Protein AF-A0A4U8UAM8-F1 (afdb_monomer)

pLDDT: mean 78.11, std 18.79, range [34.0, 96.88]

InterPro domains:
  IPR030396 Peptidase family S6 domain [PF02395] (33-100)
  IPR030396 Peptidase family S6 domain [PS51691] (26-171)

Solvent-accessible surface area (backbone atoms only — not comparable to full-atom values): 10316 Å² total; per-residue (Å²): 125,70,68,70,56,54,57,53,55,54,53,53,52,56,58,62,63,71,69,68,71,81,71,76,81,83,83,87,46,87,51,38,56,70,62,58,58,50,25,56,67,67,39,31,84,83,32,33,59,64,37,62,80,40,65,51,68,25,90,70,32,82,93,43,70,48,75,41,93,52,56,33,68,71,55,54,22,34,28,75,76,64,71,35,36,45,71,47,51,33,34,30,40,35,47,53,84,61,80,72,59,46,37,92,86,54,90,78,74,66,35,31,40,35,40,92,91,49,79,41,61,57,51,51,78,48,72,47,95,92,50,72,37,23,39,34,39,42,96,55,64,57,84,60,50,70,59,79,86,81,82,79,56,76,74,68,45,56,56,55,57,48,52,64,61,56,63,68,75,72,121

Structure (mmCIF, N/CA/C/O backbone):
data_AF-A0A4U8UAM8-F1
#
_entry.id   AF-A0A4U8UAM8-F1
#
loop_
_atom_site.group_PDB
_atom_site.id
_atom_site.type_symbol
_atom_site.label_atom_id
_atom_site.label_alt_id
_atom_site.label_comp_id
_atom_site.label_asym_id
_atom_site.label_entity_id
_atom_site.label_seq_id
_atom_site.pdbx_PDB_ins_code
_atom_site.Cartn_x
_atom_site.Cartn_y
_atom_site.Cartn_z
_atom_site.occupancy
_atom_site.B_iso_or_equiv
_atom_site.auth_seq_id
_atom_site.auth_comp_id
_atom_site.auth_asym_id
_atom_site.auth_atom_id
_atom_site.pdbx_PDB_model_num
ATOM 1 N N . MET A 1 1 ? 15.077 56.870 12.910 1.00 48.94 1 MET A N 1
ATOM 2 C CA . MET A 1 1 ? 13.908 55.979 13.150 1.00 48.94 1 MET A CA 1
ATOM 3 C C . MET A 1 1 ? 13.690 54.887 12.088 1.00 48.94 1 MET A C 1
ATOM 5 O O . MET A 1 1 ? 12.910 53.979 12.345 1.00 48.94 1 MET A O 1
ATOM 9 N N . LEU A 1 2 ? 14.374 54.907 10.932 1.00 49.59 2 LEU A N 1
ATOM 10 C CA . LEU A 1 2 ? 14.105 53.973 9.823 1.00 49.59 2 LEU A CA 1
ATOM 11 C C . LEU A 1 2 ? 14.751 52.577 9.978 1.00 49.59 2 LEU A C 1
ATOM 13 O O . LEU A 1 2 ? 14.177 51.586 9.543 1.00 49.59 2 LEU A O 1
ATOM 17 N N . GLN A 1 3 ? 15.913 52.474 10.636 1.00 50.31 3 GLN A N 1
ATOM 18 C CA . GLN A 1 3 ? 16.602 51.188 10.831 1.00 50.31 3 GLN A CA 1
ATOM 19 C C . GLN A 1 3 ? 15.892 50.271 11.840 1.00 50.31 3 GLN A C 1
ATOM 21 O O . GLN A 1 3 ? 15.751 49.084 11.573 1.00 50.31 3 GLN A O 1
ATOM 26 N N . LYS A 1 4 ? 15.358 50.807 12.948 1.00 44.59 4 LYS A N 1
ATOM 27 C CA . LYS A 1 4 ? 14.649 50.009 13.973 1.00 44.59 4 LYS A CA 1
ATOM 28 C C . LYS A 1 4 ? 13.376 49.324 13.438 1.00 44.59 4 LYS A C 1
ATOM 30 O O . LYS A 1 4 ? 13.050 48.233 13.884 1.00 44.59 4 LYS A O 1
ATOM 35 N N . LYS A 1 5 ? 12.702 49.914 12.438 1.00 44.88 5 LYS A N 1
ATOM 36 C CA . LYS A 1 5 ? 11.522 49.317 11.778 1.00 44.88 5 LYS A CA 1
ATOM 37 C C . LYS A 1 5 ? 11.867 48.115 10.885 1.00 44.88 5 LYS A C 1
ATOM 39 O O . LYS A 1 5 ? 11.056 47.203 10.773 1.00 44.88 5 LYS A O 1
ATOM 44 N N . LYS A 1 6 ? 13.069 48.081 10.292 1.00 46.41 6 LYS A N 1
ATOM 45 C CA . LYS A 1 6 ? 13.518 46.974 9.425 1.00 46.41 6 LYS A CA 1
ATOM 46 C C . LYS A 1 6 ? 13.797 45.692 10.217 1.00 46.41 6 LYS A C 1
ATOM 48 O O . LYS A 1 6 ? 13.450 44.614 9.757 1.00 46.41 6 LYS A O 1
ATOM 53 N N . TRP A 1 7 ? 14.337 45.812 11.431 1.00 52.59 7 TRP A N 1
ATOM 54 C CA . TRP A 1 7 ? 14.619 44.661 12.300 1.00 52.59 7 TRP A CA 1
ATOM 55 C C . TRP A 1 7 ? 13.353 43.984 12.841 1.00 52.59 7 TRP A C 1
ATOM 57 O O . TRP A 1 7 ? 13.303 42.761 12.930 1.00 52.59 7 TRP A O 1
ATOM 67 N N . ILE A 1 8 ? 12.300 44.759 13.120 1.00 58.12 8 ILE A N 1
ATOM 68 C CA . ILE A 1 8 ? 11.006 44.223 13.574 1.00 58.12 8 ILE A CA 1
ATOM 69 C C . ILE A 1 8 ? 10.313 43.439 12.447 1.00 58.12 8 ILE A C 1
ATOM 71 O O . ILE A 1 8 ? 9.773 42.364 12.692 1.00 58.12 8 ILE A O 1
ATOM 75 N N . ALA A 1 9 ? 10.379 43.927 11.203 1.00 55.84 9 ALA A N 1
ATOM 76 C CA . ALA A 1 9 ? 9.802 43.232 10.050 1.00 55.84 9 ALA A CA 1
ATOM 77 C C . ALA A 1 9 ? 10.503 41.891 9.749 1.00 55.84 9 ALA A C 1
ATOM 79 O O . ALA A 1 9 ? 9.836 40.913 9.418 1.00 55.84 9 ALA A O 1
ATOM 80 N N . VAL A 1 10 ? 11.830 41.821 9.918 1.00 58.44 10 VAL A N 1
ATOM 81 C CA . VAL A 1 10 ? 12.613 40.583 9.739 1.00 58.44 10 VAL A CA 1
ATOM 82 C C . VAL A 1 10 ? 12.305 39.558 10.837 1.00 58.44 10 VAL A C 1
ATOM 84 O O . VAL A 1 10 ? 12.157 38.375 10.542 1.00 58.44 10 VAL A O 1
ATOM 87 N N . ALA A 1 11 ? 12.133 39.998 12.087 1.00 56.84 11 ALA A N 1
ATOM 88 C CA . ALA A 1 11 ? 11.766 39.112 13.193 1.00 56.84 11 ALA A CA 1
ATOM 89 C C . ALA A 1 11 ? 10.340 38.540 13.049 1.00 56.84 11 ALA A C 1
ATOM 91 O O . ALA A 1 11 ? 10.115 37.363 13.326 1.00 56.84 11 ALA A O 1
ATOM 92 N N . LEU A 1 12 ? 9.387 39.342 12.555 1.00 49.78 12 LEU A N 1
ATOM 93 C CA . LEU A 1 12 ? 8.002 38.906 12.338 1.00 49.78 12 LEU A CA 1
ATOM 94 C C . LEU A 1 12 ? 7.878 37.924 11.156 1.00 49.78 12 LEU A C 1
ATOM 96 O O . LEU A 1 12 ? 7.137 36.946 11.243 1.00 49.78 12 LEU A O 1
ATOM 100 N N . ALA A 1 13 ? 8.645 38.138 10.080 1.00 54.19 13 ALA A N 1
ATOM 101 C CA . ALA A 1 13 ? 8.726 37.208 8.951 1.00 54.19 13 ALA A CA 1
ATOM 102 C C . ALA A 1 13 ? 9.412 35.881 9.334 1.00 54.19 13 ALA A C 1
ATOM 104 O O . ALA A 1 13 ? 8.982 34.818 8.889 1.00 54.19 13 ALA A O 1
ATOM 105 N N . GLY A 1 14 ? 10.425 35.930 10.208 1.00 53.97 14 GLY A N 1
ATOM 106 C CA . GLY A 1 14 ? 11.061 34.738 10.774 1.00 53.97 14 GLY A CA 1
ATOM 107 C C . GLY A 1 14 ? 10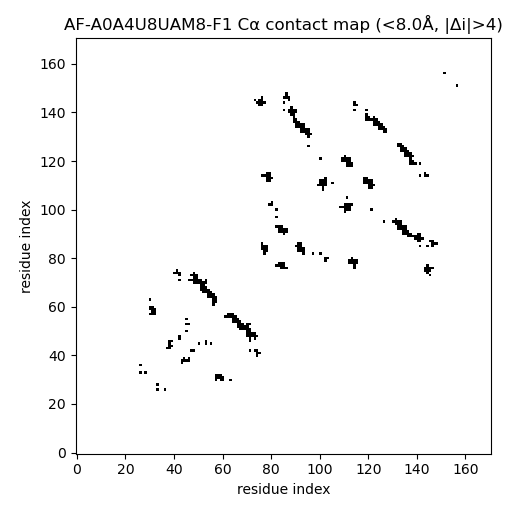.110 33.905 11.638 1.00 53.97 14 GLY A C 1
ATOM 108 O O . GLY A 1 14 ? 10.129 32.683 11.553 1.00 53.97 14 GLY A O 1
ATOM 109 N N . TYR A 1 15 ? 9.225 34.548 12.407 1.00 52.84 15 TYR A N 1
ATOM 110 C CA . TYR A 1 15 ? 8.227 33.850 13.225 1.00 52.84 15 TYR A CA 1
ATOM 111 C C . TYR A 1 15 ? 7.093 33.228 12.388 1.00 52.84 15 TYR A C 1
ATOM 113 O O . TYR A 1 15 ? 6.684 32.100 12.658 1.00 52.84 15 TYR A O 1
ATOM 121 N N . LEU A 1 16 ? 6.629 33.901 11.322 1.00 48.00 16 LEU A N 1
ATOM 122 C CA . LEU A 1 16 ? 5.634 33.326 10.401 1.00 48.00 16 LEU A CA 1
ATOM 123 C C . LEU A 1 16 ? 6.191 32.171 9.548 1.00 48.00 16 LEU A C 1
ATOM 125 O O . LEU A 1 16 ? 5.439 31.263 9.197 1.00 48.00 16 LEU A O 1
ATOM 129 N N . GLY A 1 17 ? 7.492 32.172 9.232 1.00 48.41 17 GLY A N 1
ATOM 130 C CA . GLY A 1 17 ? 8.131 31.114 8.439 1.00 48.41 17 GLY A CA 1
ATOM 131 C C . GLY A 1 17 ? 8.224 29.757 9.149 1.00 48.41 17 GLY A C 1
ATOM 132 O O . GLY A 1 17 ? 8.224 28.720 8.490 1.00 48.41 17 GLY A O 1
ATOM 133 N N . VAL A 1 18 ? 8.240 29.743 10.487 1.00 49.34 18 VAL A N 1
ATOM 134 C CA . VAL A 1 18 ? 8.411 28.522 11.303 1.00 49.34 18 VAL A CA 1
ATOM 135 C C . VAL A 1 18 ? 7.103 27.729 11.472 1.00 49.34 18 VAL A C 1
ATOM 137 O O . VAL A 1 18 ? 7.137 26.560 11.844 1.00 49.34 18 VAL A O 1
ATOM 140 N N . MET A 1 19 ? 5.943 28.308 11.138 1.00 46.28 19 MET A N 1
ATOM 141 C CA . MET A 1 19 ? 4.635 27.660 11.337 1.00 46.28 19 MET A CA 1
ATOM 142 C C . MET A 1 19 ? 4.102 26.894 10.120 1.00 46.28 19 MET A C 1
ATOM 144 O O . MET A 1 19 ? 3.039 26.275 10.203 1.00 46.28 19 MET A O 1
ATOM 148 N N . THR A 1 20 ? 4.833 26.859 9.002 1.00 44.81 20 THR A N 1
ATOM 149 C CA . THR A 1 20 ? 4.508 25.924 7.914 1.00 44.81 20 THR A CA 1
ATOM 150 C C . THR A 1 20 ? 5.068 24.545 8.250 1.00 44.81 20 THR A C 1
ATOM 152 O O . THR A 1 20 ? 6.091 24.104 7.737 1.00 44.81 20 THR A O 1
ATOM 155 N N . SER A 1 21 ? 4.393 23.837 9.159 1.00 49.91 21 SER A N 1
ATOM 156 C CA . SER A 1 21 ? 4.576 22.392 9.259 1.00 49.91 21 SER A CA 1
ATOM 157 C C . SER A 1 21 ? 4.152 21.799 7.915 1.00 49.91 21 SER A C 1
ATOM 159 O O . SER A 1 21 ? 2.963 21.703 7.610 1.00 49.91 21 SER A O 1
ATOM 161 N N . LEU A 1 22 ? 5.132 21.447 7.081 1.00 49.09 22 LEU A N 1
ATOM 162 C C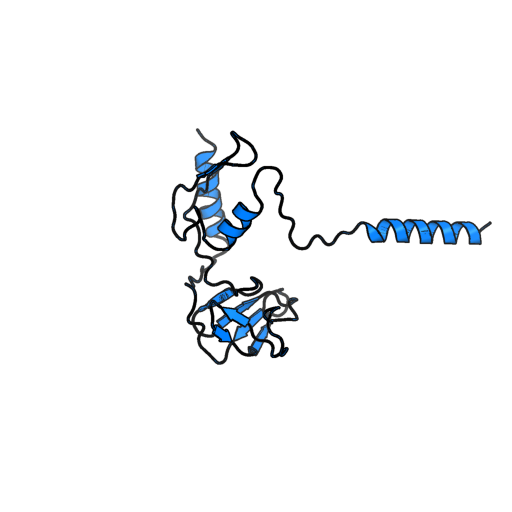A . LEU A 1 22 ? 4.951 20.513 5.977 1.00 49.09 22 LEU A CA 1
ATOM 163 C C . LEU A 1 22 ? 4.580 19.174 6.619 1.00 49.09 22 LEU A C 1
ATOM 165 O O . LEU A 1 22 ? 5.443 18.339 6.878 1.00 49.09 22 LEU A O 1
ATOM 169 N N . LYS A 1 23 ? 3.304 19.004 6.976 1.00 44.56 23 LYS A N 1
ATOM 170 C CA . LYS A 1 23 ? 2.793 17.751 7.523 1.00 44.56 23 LYS A CA 1
ATOM 171 C C . LYS A 1 23 ? 2.830 16.699 6.418 1.00 44.56 23 LYS A C 1
ATOM 173 O O . LYS A 1 23 ? 1.857 16.503 5.695 1.00 44.56 23 LYS A O 1
ATOM 178 N N . ALA A 1 24 ? 3.970 16.036 6.268 1.00 57.47 24 ALA A N 1
ATOM 179 C CA . ALA A 1 24 ? 4.030 14.763 5.579 1.00 57.47 24 ALA A CA 1
ATOM 180 C C . ALA A 1 24 ? 3.245 13.754 6.433 1.00 57.47 24 ALA A C 1
ATOM 182 O O . ALA A 1 24 ? 3.630 13.498 7.567 1.00 57.47 24 ALA A O 1
ATOM 183 N N . GLN A 1 25 ? 2.131 13.248 5.891 1.00 67.62 25 GLN A N 1
ATOM 184 C CA . GLN A 1 25 ? 1.266 12.211 6.473 1.00 67.62 25 GLN A CA 1
ATOM 185 C C . GLN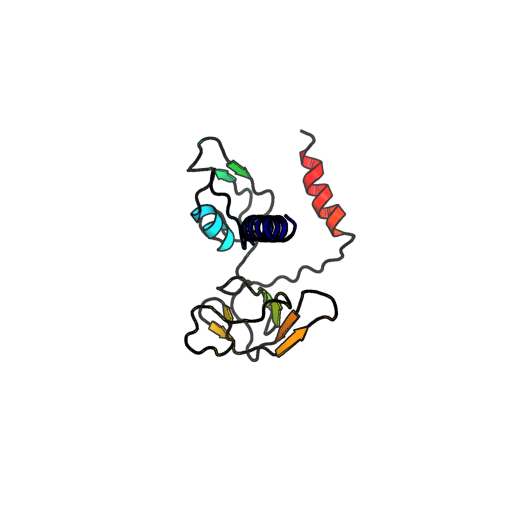 A 1 25 ? 0.741 12.511 7.898 1.00 67.62 25 GLN A C 1
ATOM 187 O O . GLN A 1 25 ? 1.393 12.238 8.900 1.00 67.62 25 GLN A O 1
ATOM 192 N N . ASP A 1 26 ? -0.494 13.017 7.993 1.00 82.50 26 ASP A N 1
ATOM 193 C CA . ASP A 1 26 ? -1.182 13.263 9.272 1.00 82.50 26 ASP A CA 1
ATOM 194 C C . ASP A 1 26 ? -2.158 12.114 9.587 1.00 82.50 26 ASP A C 1
ATOM 196 O O . ASP A 1 26 ? -3.127 11.904 8.852 1.00 82.50 26 ASP A O 1
ATOM 200 N N . ILE A 1 27 ? -1.902 11.357 10.660 1.00 88.38 27 ILE A N 1
ATOM 201 C CA . ILE A 1 27 ? -2.809 10.306 11.146 1.00 88.38 27 ILE A CA 1
ATOM 202 C C . ILE A 1 27 ? -3.568 10.839 12.359 1.00 88.38 27 ILE A C 1
ATOM 204 O O . ILE A 1 27 ? -3.028 10.956 13.459 1.00 88.38 27 ILE A O 1
ATOM 208 N N . ARG A 1 28 ? -4.854 11.109 12.138 1.00 88.88 28 ARG A N 1
ATOM 209 C CA . ARG A 1 28 ? -5.812 11.536 13.159 1.00 88.88 28 ARG A CA 1
ATOM 210 C C . ARG A 1 28 ? -6.300 10.340 13.962 1.00 88.88 28 ARG A C 1
ATOM 212 O O . ARG A 1 28 ? -7.097 9.539 13.482 1.00 88.88 28 ARG A O 1
ATOM 219 N N . ASN A 1 29 ? -5.760 10.185 15.165 1.00 91.62 29 ASN A N 1
ATOM 220 C CA . ASN A 1 29 ? -5.982 9.020 16.017 1.00 91.62 29 ASN A CA 1
ATOM 221 C C . ASN A 1 29 ? -6.846 9.341 17.246 1.00 91.62 29 ASN A C 1
ATOM 223 O O . ASN A 1 29 ? -6.759 8.648 18.258 1.00 91.62 29 ASN A O 1
ATOM 227 N N . GLU A 1 30 ? -7.661 10.395 17.213 1.00 93.06 30 GLU A N 1
ATOM 228 C CA . GLU A 1 30 ? -8.470 10.822 18.359 1.00 93.06 30 GLU A CA 1
ATOM 229 C C . GLU A 1 30 ? -9.479 9.733 18.736 1.00 93.06 30 GLU A C 1
ATOM 231 O O . GLU A 1 30 ? -9.615 9.391 19.910 1.00 93.06 30 GLU A O 1
ATOM 236 N N . HIS A 1 31 ? -10.105 9.128 17.722 1.00 93.75 31 HIS A N 1
ATOM 237 C CA . HIS A 1 31 ? -11.150 8.120 17.882 1.00 93.75 31 HIS A CA 1
ATOM 238 C C . HIS A 1 31 ? -10.721 6.700 17.536 1.00 93.75 31 HIS A C 1
ATOM 240 O O . HIS A 1 31 ? -11.444 5.785 17.883 1.00 93.75 31 HIS A O 1
ATOM 246 N N . PHE A 1 32 ? -9.584 6.476 16.886 1.00 95.31 32 PHE A N 1
ATOM 247 C CA . PHE A 1 32 ? -9.112 5.131 16.535 1.00 95.31 32 PHE A CA 1
ATOM 248 C C . PHE A 1 32 ? -7.681 4.947 17.012 1.00 95.31 32 PHE A C 1
ATOM 250 O O . PHE A 1 32 ? -6.926 5.917 17.132 1.00 95.31 32 PHE A O 1
ATOM 257 N N . PHE A 1 33 ? -7.293 3.714 17.324 1.00 95.06 33 PHE A N 1
ATOM 258 C CA . PHE A 1 33 ? -5.911 3.451 17.680 1.00 95.06 33 PHE A CA 1
ATOM 259 C C . PHE A 1 33 ? -5.033 3.581 16.442 1.00 95.06 33 PHE A C 1
ATOM 261 O O . PHE A 1 33 ? -5.420 3.221 15.337 1.00 95.06 33 PHE A O 1
ATOM 268 N N . TYR A 1 34 ? -3.801 4.055 16.633 1.00 94.44 34 TYR A N 1
ATOM 269 C CA . TYR A 1 34 ? -2.834 4.166 15.538 1.00 94.44 34 TYR A CA 1
ATOM 270 C C . TYR A 1 34 ? -2.634 2.829 14.800 1.00 94.44 34 TYR A C 1
ATOM 272 O O . TYR A 1 34 ? -2.481 2.798 13.581 1.00 94.44 34 TYR A O 1
ATOM 280 N N . ARG A 1 35 ? -2.708 1.715 15.541 1.00 95.00 35 ARG A N 1
ATOM 281 C CA . ARG A 1 35 ? -2.638 0.361 14.991 1.00 95.00 35 ARG A CA 1
ATOM 282 C C . ARG A 1 35 ? -3.748 0.059 13.986 1.00 95.00 35 ARG A C 1
ATOM 284 O O . ARG A 1 35 ? -3.457 -0.625 13.019 1.00 95.00 35 ARG A O 1
ATOM 291 N N . ASP A 1 36 ? -4.951 0.606 14.150 1.00 95.56 36 ASP A N 1
ATOM 292 C CA . ASP A 1 36 ? -6.052 0.377 13.206 1.00 95.56 36 ASP A CA 1
ATOM 293 C C . ASP A 1 36 ? -5.678 0.880 11.799 1.00 95.56 36 ASP A C 1
ATOM 295 O O . ASP A 1 36 ? -5.965 0.230 10.795 1.00 95.56 36 ASP A O 1
ATOM 299 N N . PHE A 1 37 ? -4.948 1.998 11.719 1.00 94.50 37 PHE A N 1
ATOM 300 C CA . PHE A 1 37 ? -4.438 2.548 10.458 1.00 94.50 37 PHE A CA 1
ATOM 301 C C . PHE A 1 37 ? -3.299 1.710 9.867 1.00 94.50 37 PHE A C 1
ATOM 303 O O . PHE A 1 37 ? -3.209 1.572 8.645 1.00 94.50 37 PHE A O 1
ATOM 310 N N . LEU A 1 38 ? -2.433 1.144 10.715 1.00 94.56 38 LEU A N 1
ATOM 311 C CA . LEU A 1 38 ? -1.383 0.221 10.274 1.00 94.56 38 LEU A CA 1
ATOM 312 C C . LEU A 1 38 ? -1.987 -1.079 9.741 1.00 94.56 38 LEU A C 1
ATOM 314 O O . LEU A 1 38 ? -1.629 -1.511 8.648 1.00 94.56 38 LEU A O 1
ATOM 318 N N . ASP A 1 39 ? -2.937 -1.658 10.476 1.00 96.00 39 ASP A N 1
ATOM 319 C CA . ASP A 1 39 ? -3.628 -2.885 10.096 1.00 96.00 39 ASP A CA 1
ATOM 320 C C . ASP A 1 39 ? -4.386 -2.679 8.776 1.00 96.00 39 ASP A C 1
ATOM 322 O O . ASP A 1 39 ? -4.297 -3.519 7.879 1.00 96.00 39 ASP A O 1
ATOM 326 N N . PHE A 1 40 ? -5.029 -1.522 8.589 1.00 94.75 40 PHE A N 1
ATOM 327 C CA . PHE A 1 40 ? -5.645 -1.147 7.316 1.00 94.75 40 PHE A CA 1
ATOM 328 C C . PHE A 1 40 ? -4.624 -1.051 6.171 1.00 94.75 40 PHE A C 1
ATOM 330 O O . PHE A 1 40 ? -4.837 -1.595 5.088 1.00 94.75 40 PHE A O 1
ATOM 337 N N . GLY A 1 41 ? -3.485 -0.391 6.401 1.00 93.00 41 GLY A N 1
ATOM 338 C CA . GLY A 1 41 ? -2.430 -0.236 5.397 1.00 93.00 41 GLY A CA 1
ATOM 339 C C . GLY A 1 41 ? -1.695 -1.533 5.032 1.00 93.00 41 GLY A C 1
ATOM 340 O O . GLY A 1 41 ? -1.094 -1.602 3.960 1.00 93.00 41 GLY A O 1
ATOM 341 N N . GLN A 1 42 ? -1.741 -2.548 5.896 1.00 94.75 42 GLN A N 1
ATOM 342 C CA . GLN A 1 42 ? -0.998 -3.809 5.764 1.00 94.75 42 GLN A CA 1
ATOM 343 C C . GLN A 1 42 ? -1.898 -5.033 5.522 1.00 94.75 42 GLN A C 1
ATOM 345 O O . GLN A 1 42 ? -1.412 -6.165 5.576 1.00 94.75 42 GLN A O 1
ATOM 350 N N . ASN A 1 43 ? -3.198 -4.816 5.298 1.00 95.88 43 ASN A N 1
ATOM 351 C CA . ASN A 1 43 ? -4.221 -5.860 5.220 1.00 95.88 43 ASN A CA 1
ATOM 352 C C . ASN A 1 43 ? -4.185 -6.854 6.396 1.00 95.88 43 ASN A C 1
ATOM 354 O O . ASN A 1 43 ? -4.176 -8.074 6.211 1.00 95.88 43 ASN A O 1
ATOM 358 N N . LYS A 1 44 ? -4.118 -6.340 7.627 1.00 96.12 44 LYS A N 1
ATOM 359 C CA . LYS A 1 44 ? -4.119 -7.128 8.868 1.00 96.12 44 LYS A CA 1
ATOM 360 C C . LYS A 1 44 ? -5.407 -6.924 9.660 1.00 96.12 44 LYS A C 1
ATOM 362 O O . LYS A 1 44 ? -6.223 -6.053 9.364 1.00 96.12 44 LYS A O 1
ATOM 367 N N . GLY A 1 45 ? -5.594 -7.766 10.675 1.00 94.75 45 GLY A N 1
ATOM 368 C CA . GLY A 1 45 ? -6.786 -7.741 11.517 1.00 94.75 45 GLY A CA 1
ATOM 369 C C . GLY A 1 45 ? -8.055 -7.943 10.690 1.00 94.75 45 GLY A C 1
ATOM 370 O O . GLY A 1 45 ? -8.130 -8.847 9.856 1.00 94.75 45 GLY A O 1
ATOM 371 N N . VAL A 1 46 ? -9.038 -7.068 10.896 1.00 94.12 46 VAL A N 1
ATOM 372 C CA . VAL A 1 46 ? -10.317 -7.092 10.167 1.00 94.12 46 VAL A CA 1
ATOM 373 C C . VAL A 1 46 ? -10.189 -6.681 8.691 1.00 94.12 46 VAL A C 1
ATOM 375 O O . VAL A 1 46 ? -11.129 -6.868 7.925 1.00 94.12 46 VAL A O 1
ATOM 378 N N . PHE A 1 47 ? -9.030 -6.164 8.266 1.00 96.88 47 PHE A N 1
ATOM 379 C CA . PHE A 1 47 ? -8.788 -5.618 6.924 1.00 96.88 47 PHE A CA 1
ATOM 380 C C . PHE A 1 47 ? -8.117 -6.604 5.963 1.00 96.88 47 PHE A C 1
ATOM 382 O O . PHE A 1 47 ? -7.323 -6.207 5.108 1.00 96.88 47 PHE A O 1
ATOM 389 N N . SER A 1 48 ? -8.413 -7.896 6.090 1.00 96.25 48 SER A N 1
ATOM 390 C CA . SER A 1 48 ? -7.917 -8.890 5.130 1.00 96.25 48 SER A CA 1
ATOM 391 C C . SER A 1 48 ? -8.376 -8.537 3.707 1.00 96.25 48 SER A C 1
ATOM 393 O O . SER A 1 48 ? -9.502 -8.076 3.516 1.00 96.25 48 SER A O 1
ATOM 395 N N . ALA A 1 49 ? -7.511 -8.730 2.708 1.00 94.44 49 ALA A N 1
ATOM 396 C CA . ALA A 1 49 ? -7.843 -8.428 1.316 1.00 94.44 49 ALA A CA 1
ATOM 397 C C . ALA A 1 49 ? -9.105 -9.191 0.871 1.00 94.44 49 ALA A C 1
ATOM 399 O O . ALA A 1 49 ? -9.280 -10.368 1.186 1.00 94.44 49 ALA A O 1
ATOM 400 N N . GLY A 1 50 ? -10.012 -8.504 0.178 1.00 93.69 50 GLY A N 1
ATOM 401 C CA . GLY A 1 50 ? -11.301 -9.043 -0.258 1.00 93.69 50 GLY A CA 1
ATOM 402 C C . GLY A 1 50 ? -12.380 -9.123 0.828 1.00 93.69 50 GLY A C 1
ATOM 403 O O . GLY A 1 50 ? -13.519 -9.461 0.502 1.00 93.69 50 GLY A O 1
ATOM 404 N N . ALA A 1 51 ? -12.082 -8.791 2.092 1.00 95.44 51 ALA A N 1
ATOM 405 C CA . ALA A 1 51 ? -13.083 -8.784 3.158 1.00 95.44 51 ALA A CA 1
ATOM 406 C C . ALA A 1 51 ? -14.222 -7.802 2.840 1.00 95.44 51 ALA A C 1
ATOM 408 O O . ALA A 1 51 ? -13.977 -6.656 2.461 1.00 95.44 51 ALA A O 1
ATOM 409 N N . GLN A 1 52 ? -15.466 -8.255 2.999 1.00 95.00 52 GLN A N 1
ATOM 410 C CA . GLN A 1 52 ? -16.684 -7.485 2.729 1.00 95.00 52 GLN A CA 1
ATOM 411 C C . GLN A 1 52 ? -17.394 -7.123 4.032 1.00 95.00 52 GLN A C 1
ATOM 413 O O . GLN A 1 52 ? -17.237 -7.824 5.030 1.00 95.00 52 GLN A O 1
ATOM 418 N N . ASN A 1 53 ? -18.220 -6.072 3.998 1.00 93.50 53 ASN A N 1
ATOM 419 C CA . ASN A 1 53 ? -19.032 -5.629 5.140 1.00 93.50 53 ASN A CA 1
ATOM 420 C C . ASN A 1 53 ? -18.190 -5.412 6.411 1.00 93.50 53 ASN A C 1
ATOM 422 O O . ASN A 1 53 ? -18.595 -5.776 7.515 1.00 93.50 53 ASN A O 1
ATOM 426 N N . VAL A 1 54 ? -16.977 -4.877 6.242 1.00 94.75 54 VAL A N 1
ATOM 427 C CA . VAL A 1 54 ? -16.062 -4.635 7.357 1.00 94.75 54 VAL A CA 1
ATOM 428 C C . VAL A 1 54 ? -16.547 -3.411 8.119 1.00 94.75 54 VAL A C 1
ATOM 430 O O . VAL A 1 54 ? -16.603 -2.315 7.569 1.00 94.75 54 VAL A O 1
ATOM 433 N N . ILE A 1 55 ? -16.849 -3.593 9.402 1.00 94.88 55 ILE A N 1
ATOM 434 C CA . ILE A 1 55 ? -17.160 -2.502 10.324 1.00 94.88 55 ILE A CA 1
ATOM 435 C C . ILE A 1 55 ? -16.048 -2.448 11.369 1.00 94.88 55 ILE A C 1
ATOM 437 O O . ILE A 1 55 ? -15.871 -3.375 12.160 1.00 94.88 55 ILE A O 1
ATOM 441 N N . LEU A 1 56 ? -15.285 -1.354 11.373 1.00 94.88 56 LEU A N 1
ATOM 442 C CA . LEU A 1 56 ? -14.312 -1.074 12.421 1.00 94.88 56 LEU A CA 1
ATOM 443 C C . LEU A 1 56 ? -15.026 -0.356 13.563 1.00 94.88 56 LEU A C 1
ATOM 445 O O . LEU A 1 56 ? -15.345 0.830 13.461 1.00 94.88 56 LEU A O 1
ATOM 449 N N . HIS A 1 57 ? -15.243 -1.060 14.666 1.00 94.62 57 HIS A N 1
ATOM 450 C CA . HIS A 1 57 ? -15.669 -0.437 15.912 1.00 94.62 57 HIS A CA 1
ATOM 451 C C . HIS A 1 57 ? -14.466 0.166 16.626 1.00 94.62 57 HIS A C 1
ATOM 453 O O . HIS A 1 57 ? -13.424 -0.473 16.765 1.00 94.62 57 HIS A O 1
ATOM 459 N N . SER A 1 58 ? -14.612 1.399 17.094 1.00 94.94 58 SER A N 1
ATOM 460 C CA . SER A 1 58 ?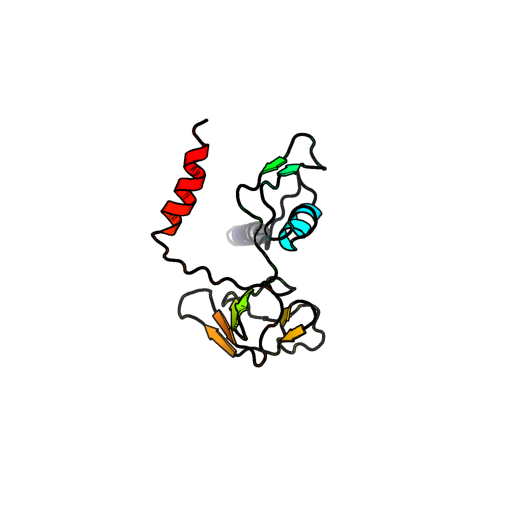 -13.566 2.035 17.868 1.00 94.94 58 SER A CA 1
ATOM 461 C C . SER A 1 58 ? -13.444 1.388 19.245 1.00 94.94 58 SER A C 1
ATOM 463 O O . SER A 1 58 ? -14.339 1.482 20.086 1.00 94.94 58 SER A O 1
ATOM 465 N N . SER A 1 59 ? -12.271 0.820 19.504 1.00 89.06 59 SER A N 1
ATOM 466 C CA . SER A 1 59 ? -11.867 0.385 20.844 1.00 89.06 59 SER A CA 1
ATOM 467 C C . SER A 1 59 ? -11.390 1.549 21.727 1.00 89.06 59 SER A C 1
ATOM 469 O O . SER A 1 59 ? -11.140 1.354 22.914 1.00 89.06 59 SER A O 1
ATOM 471 N N . LYS A 1 60 ? -11.224 2.755 21.161 1.00 94.00 60 LYS A N 1
ATOM 472 C CA . LYS A 1 60 ? -10.730 3.955 21.860 1.00 94.00 60 LYS A CA 1
ATOM 473 C C . LYS A 1 60 ? -11.862 4.893 22.297 1.00 94.00 60 LYS A C 1
ATOM 475 O O . LYS A 1 60 ? -11.752 5.552 23.325 1.00 94.00 60 LYS A O 1
ATOM 480 N N . ALA A 1 61 ? -12.938 4.954 21.521 1.00 94.56 61 ALA A N 1
ATOM 481 C CA . ALA A 1 61 ? -14.098 5.812 21.712 1.00 94.56 61 ALA A CA 1
ATOM 482 C C . ALA A 1 61 ? -15.378 4.973 21.519 1.00 94.56 61 ALA A C 1
ATOM 484 O O . ALA A 1 61 ? -15.834 4.805 20.385 1.00 94.56 61 ALA A O 1
ATOM 485 N N . PRO A 1 62 ? -15.958 4.429 22.606 1.00 91.75 62 PRO A N 1
ATOM 486 C CA . PRO A 1 62 ? -17.139 3.572 22.531 1.00 91.75 62 PRO A CA 1
ATOM 487 C C . PRO A 1 62 ? -18.291 4.218 21.752 1.00 91.75 62 PRO A C 1
ATOM 489 O O . PRO A 1 62 ? -18.570 5.405 21.905 1.00 91.75 62 PRO A O 1
ATOM 492 N N . GLY A 1 63 ? -18.964 3.430 20.913 1.00 92.69 63 GLY A N 1
ATOM 493 C CA . GLY A 1 63 ? -20.065 3.896 20.062 1.00 92.69 63 GLY A CA 1
ATOM 494 C C . GLY A 1 63 ? -19.633 4.536 18.736 1.00 92.69 63 GLY A C 1
ATOM 495 O O . GLY A 1 63 ? -20.471 4.713 17.856 1.00 92.69 63 GLY A O 1
ATOM 496 N N . VAL A 1 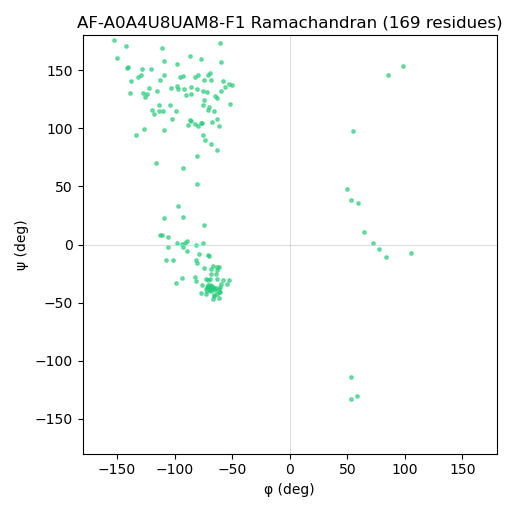64 ? -18.342 4.824 18.538 1.00 96.00 64 VAL A N 1
ATOM 497 C CA . VAL A 1 64 ? -17.811 5.279 17.244 1.00 96.00 64 VAL A CA 1
ATOM 498 C C . VAL A 1 64 ? -17.468 4.072 16.371 1.00 96.00 64 VAL A C 1
ATOM 500 O O . VAL A 1 64 ? -16.860 3.109 16.836 1.00 96.00 64 VAL A O 1
ATOM 503 N N . SER A 1 65 ? -17.841 4.112 15.091 1.00 94.75 65 SER A N 1
ATOM 504 C CA . SER A 1 65 ? -17.480 3.072 14.122 1.00 94.75 65 SER A CA 1
ATOM 505 C C . SER A 1 65 ? -17.343 3.620 12.702 1.00 94.75 65 SER A C 1
ATOM 507 O O . SER A 1 65 ? -17.842 4.704 12.397 1.00 94.75 65 SER A O 1
ATOM 509 N N . VAL A 1 66 ? -16.643 2.872 11.849 1.00 93.06 66 VAL A N 1
ATOM 510 C CA . VAL A 1 66 ? -16.511 3.133 10.410 1.00 93.06 66 VAL A CA 1
ATOM 511 C C . VAL A 1 66 ? -16.921 1.884 9.641 1.00 93.06 66 VAL A C 1
ATOM 513 O O . VAL A 1 66 ? -16.391 0.804 9.890 1.00 93.06 66 VAL A O 1
ATOM 516 N N . ASP A 1 67 ? -17.842 2.052 8.694 1.00 93.44 67 ASP A N 1
ATOM 517 C CA . ASP A 1 67 ? -18.343 0.988 7.822 1.00 93.44 67 ASP A CA 1
ATOM 518 C C . ASP A 1 67 ? -17.733 1.100 6.413 1.00 93.44 67 ASP A C 1
ATOM 520 O O . ASP A 1 67 ? -17.910 2.105 5.710 1.00 93.44 67 ASP A O 1
ATOM 524 N N . PHE A 1 68 ? -17.018 0.056 5.995 1.00 91.00 68 PHE A N 1
ATOM 525 C CA . PHE A 1 68 ? -16.377 -0.048 4.692 1.00 91.00 68 PHE A CA 1
ATOM 526 C C . PHE A 1 68 ? -17.362 -0.590 3.650 1.00 91.00 68 PHE A C 1
ATOM 528 O O . PHE A 1 68 ? -17.652 -1.781 3.572 1.00 91.00 68 PHE A O 1
ATOM 535 N N . GLN A 1 69 ? -17.818 0.311 2.777 1.00 86.81 69 GLN A N 1
ATOM 536 C CA . GLN A 1 69 ? -18.854 0.049 1.765 1.00 86.81 69 GLN A CA 1
ATOM 537 C C . GLN A 1 69 ? -18.392 -0.777 0.550 1.00 86.81 69 GLN A C 1
ATOM 539 O O . GLN A 1 69 ? -19.161 -0.974 -0.389 1.00 86.81 69 GLN A O 1
ATOM 544 N N . SER A 1 70 ? -17.134 -1.206 0.521 1.00 87.44 70 SER A N 1
ATOM 545 C CA . SER A 1 70 ? -16.505 -1.921 -0.589 1.00 87.44 70 SER A CA 1
ATOM 546 C C . SER A 1 70 ? -15.597 -3.007 -0.022 1.00 87.44 70 SER A C 1
ATOM 548 O O . SER A 1 70 ? -15.081 -2.816 1.084 1.00 87.44 70 SER A O 1
ATOM 550 N N . PRO A 1 71 ? -15.351 -4.108 -0.762 1.00 91.12 71 PRO A N 1
ATOM 551 C CA . PRO A 1 71 ? -14.321 -5.059 -0.383 1.00 91.12 71 PRO A CA 1
ATOM 552 C C . PRO A 1 71 ? -12.998 -4.345 -0.096 1.00 91.12 71 PRO A C 1
ATOM 554 O O . PRO A 1 71 ? -12.612 -3.424 -0.826 1.00 91.12 71 PRO A O 1
ATOM 557 N N . ILE A 1 72 ? -12.314 -4.759 0.967 1.00 94.00 72 ILE A N 1
ATOM 558 C CA . ILE A 1 72 ? -10.997 -4.225 1.304 1.00 94.00 72 ILE A CA 1
ATOM 559 C C . ILE A 1 72 ? -10.022 -4.566 0.174 1.00 94.00 72 ILE A C 1
ATOM 561 O O . ILE A 1 72 ? -9.880 -5.728 -0.202 1.00 94.00 72 ILE A O 1
ATOM 565 N N . ILE A 1 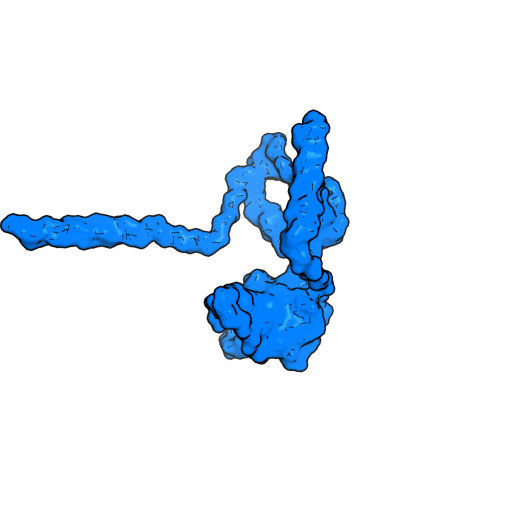73 ? -9.351 -3.549 -0.368 1.00 91.44 73 ILE A N 1
ATOM 566 C CA . ILE A 1 73 ? -8.394 -3.726 -1.465 1.00 91.44 73 ILE A CA 1
ATOM 567 C C . ILE A 1 73 ? -7.142 -4.468 -0.994 1.00 91.44 73 ILE A C 1
ATOM 569 O O . ILE A 1 73 ? -6.709 -4.294 0.149 1.00 91.44 73 ILE A O 1
ATOM 573 N N . ASP A 1 74 ? -6.543 -5.254 -1.886 1.00 92.56 74 ASP A N 1
ATOM 574 C CA . ASP A 1 74 ? -5.216 -5.813 -1.652 1.00 92.56 74 ASP A CA 1
ATOM 575 C C . ASP A 1 74 ? -4.145 -4.721 -1.818 1.00 92.56 74 ASP A C 1
ATOM 577 O O . ASP A 1 74 ? -4.070 -4.038 -2.839 1.00 92.56 74 ASP A O 1
ATOM 581 N N . GLN A 1 75 ? -3.330 -4.531 -0.786 1.00 93.75 75 GLN A N 1
ATOM 582 C CA . GLN A 1 75 ? -2.241 -3.559 -0.725 1.00 93.75 75 GLN A CA 1
ATOM 583 C C . GLN A 1 75 ? -0.875 -4.185 -1.041 1.00 93.75 75 GLN A C 1
ATOM 585 O O . GLN A 1 75 ? 0.140 -3.485 -0.984 1.00 93.75 75 GLN A O 1
ATOM 590 N N . SER A 1 76 ? -0.825 -5.481 -1.356 1.00 93.62 76 SER A N 1
ATOM 591 C CA . SER A 1 76 ? 0.403 -6.260 -1.540 1.00 93.62 76 SER A CA 1
ATOM 592 C C . SER A 1 76 ? 1.279 -5.794 -2.710 1.00 93.62 76 SER A C 1
ATOM 594 O O . SER A 1 76 ? 2.492 -5.997 -2.682 1.00 93.62 76 SER A O 1
ATOM 596 N N . ALA A 1 77 ? 0.710 -5.089 -3.694 1.00 94.12 77 ALA A N 1
ATOM 597 C CA . ALA A 1 77 ? 1.461 -4.456 -4.780 1.00 94.12 77 ALA A CA 1
ATOM 598 C C . ALA A 1 77 ? 2.370 -3.304 -4.318 1.00 94.12 77 ALA A C 1
ATOM 600 O O . ALA A 1 77 ? 3.263 -2.888 -5.063 1.00 94.12 77 ALA A O 1
ATOM 601 N N . ARG A 1 78 ? 2.162 -2.728 -3.128 1.00 92.88 78 ARG A N 1
ATOM 602 C CA . ARG A 1 78 ? 3.009 -1.635 -2.629 1.00 92.88 78 ARG A CA 1
ATOM 603 C C . ARG A 1 78 ? 4.361 -2.158 -2.165 1.00 92.88 78 ARG A C 1
ATOM 605 O O . ARG A 1 78 ? 4.450 -3.205 -1.532 1.00 92.88 78 ARG A O 1
ATOM 612 N N . SER A 1 79 ? 5.413 -1.392 -2.441 1.00 92.25 79 SER A N 1
ATOM 613 C CA . SER A 1 79 ? 6.731 -1.658 -1.870 1.00 92.25 79 SER A CA 1
ATOM 614 C C . SER A 1 79 ? 6.669 -1.593 -0.343 1.00 92.25 79 SER A C 1
ATOM 616 O O . SER A 1 79 ? 5.815 -0.914 0.229 1.00 92.25 79 SER A O 1
ATOM 618 N N . ASN A 1 80 ? 7.605 -2.247 0.343 1.00 90.94 80 ASN A N 1
ATOM 619 C CA . ASN A 1 80 ? 7.610 -2.324 1.809 1.00 90.94 80 ASN A CA 1
ATOM 620 C C . ASN A 1 80 ? 7.641 -0.944 2.494 1.00 90.94 80 ASN A C 1
ATOM 622 O O . ASN A 1 80 ? 7.110 -0.782 3.589 1.00 90.94 80 ASN A O 1
ATOM 626 N N . ASN A 1 81 ? 8.253 0.053 1.852 1.00 87.50 81 ASN A N 1
ATOM 627 C CA . ASN A 1 81 ? 8.309 1.443 2.314 1.00 87.50 81 ASN A CA 1
ATOM 628 C C . ASN A 1 81 ? 7.147 2.317 1.791 1.00 87.50 81 ASN A C 1
ATOM 630 O O . ASN A 1 81 ? 7.119 3.515 2.059 1.00 87.50 81 ASN A O 1
ATOM 634 N N . GLY A 1 82 ? 6.218 1.750 1.016 1.00 89.00 82 GLY A N 1
ATOM 635 C CA . GLY A 1 82 ? 4.987 2.387 0.546 1.00 89.00 82 GLY A CA 1
ATOM 636 C C . GLY A 1 82 ? 5.144 3.466 -0.531 1.00 89.00 82 GLY A C 1
ATOM 637 O O . GLY A 1 82 ? 4.142 4.046 -0.940 1.00 89.00 82 GL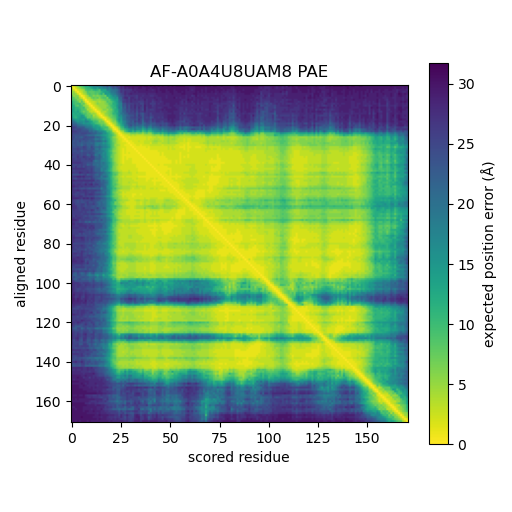Y A O 1
ATOM 638 N N . ASN A 1 83 ? 6.361 3.754 -1.004 1.00 88.69 83 ASN A N 1
ATOM 639 C CA . ASN A 1 83 ? 6.611 4.859 -1.939 1.00 88.69 83 ASN A CA 1
ATOM 640 C C . ASN A 1 83 ? 6.485 4.476 -3.425 1.00 88.69 83 ASN A C 1
ATOM 642 O O . ASN A 1 83 ? 6.599 5.341 -4.294 1.00 88.69 83 ASN A O 1
ATOM 646 N N . SER A 1 84 ? 6.290 3.193 -3.723 1.00 92.00 84 SER A N 1
ATOM 647 C CA . SER A 1 84 ? 6.172 2.661 -5.079 1.00 92.00 84 SER A CA 1
ATOM 648 C C . SER A 1 84 ? 5.113 1.562 -5.118 1.00 92.00 84 SER A C 1
ATOM 650 O O . SER A 1 84 ? 4.867 0.890 -4.119 1.00 92.00 84 SER A O 1
ATOM 652 N N . THR A 1 85 ? 4.476 1.365 -6.270 1.00 93.75 85 THR A N 1
ATOM 653 C CA . THR A 1 85 ? 3.476 0.300 -6.476 1.00 93.75 85 THR A CA 1
ATOM 654 C C . THR A 1 85 ? 3.839 -0.524 -7.704 1.00 93.75 85 THR A C 1
ATOM 656 O O . THR A 1 85 ? 4.134 0.040 -8.756 1.00 93.75 85 THR A O 1
ATOM 659 N N . ALA A 1 86 ? 3.852 -1.848 -7.579 1.00 94.56 86 ALA A N 1
ATOM 660 C CA . ALA A 1 86 ? 4.082 -2.768 -8.683 1.00 94.56 86 ALA A CA 1
ATOM 661 C C . ALA A 1 86 ? 2.900 -2.738 -9.667 1.00 94.56 86 ALA A C 1
ATOM 663 O O . ALA A 1 86 ? 1.742 -2.645 -9.272 1.00 94.56 86 ALA A O 1
ATOM 664 N N . LEU A 1 87 ? 3.206 -2.823 -10.960 1.00 92.62 87 LEU A N 1
ATOM 665 C CA . LEU A 1 87 ? 2.232 -2.890 -12.059 1.00 92.62 87 LEU A CA 1
ATOM 666 C C . LEU A 1 87 ? 2.218 -4.272 -12.737 1.00 92.62 87 LEU A C 1
ATOM 668 O O . LEU A 1 87 ? 1.610 -4.448 -13.792 1.00 92.62 87 LEU A O 1
ATOM 672 N N . GLY A 1 88 ? 2.935 -5.230 -12.148 1.00 89.75 88 GLY A N 1
ATOM 673 C CA . GLY A 1 88 ? 3.137 -6.576 -12.661 1.00 89.75 88 GLY A CA 1
ATOM 674 C C . GLY A 1 88 ? 4.469 -6.732 -13.397 1.00 89.75 88 GLY A C 1
ATOM 675 O O . GLY A 1 88 ? 5.030 -5.785 -13.964 1.00 89.75 88 GLY A O 1
ATOM 676 N N . ARG A 1 89 ? 4.987 -7.967 -13.406 1.00 92.31 89 ARG A N 1
ATOM 677 C CA . ARG A 1 89 ? 6.300 -8.313 -13.981 1.00 92.31 89 ARG A CA 1
ATOM 678 C C . ARG A 1 89 ? 7.391 -7.410 -13.393 1.00 92.31 89 ARG A C 1
ATOM 680 O O . ARG A 1 89 ? 7.474 -7.242 -12.188 1.00 92.31 89 ARG A O 1
ATOM 687 N N . ASN A 1 90 ? 8.262 -6.837 -14.217 1.00 93.88 90 ASN A N 1
ATOM 688 C CA . ASN A 1 90 ? 9.336 -5.943 -13.788 1.00 93.88 90 ASN A CA 1
ATOM 689 C C . ASN A 1 90 ? 8.962 -4.454 -13.814 1.00 93.88 90 ASN A C 1
ATOM 691 O O . ASN A 1 90 ? 9.865 -3.625 -13.948 1.00 93.88 90 ASN A O 1
ATOM 695 N N . PHE A 1 91 ? 7.680 -4.095 -13.731 1.00 93.69 91 PHE A N 1
ATOM 696 C CA . PHE A 1 91 ? 7.247 -2.700 -13.781 1.00 93.69 91 PHE A CA 1
ATOM 697 C C . PHE A 1 91 ? 6.673 -2.227 -12.448 1.00 93.69 91 PHE A C 1
ATOM 699 O O . PHE A 1 91 ? 5.936 -2.947 -11.780 1.00 93.69 91 PHE A O 1
ATOM 706 N N . ALA A 1 92 ? 6.979 -0.983 -12.092 1.00 93.75 92 ALA A N 1
ATOM 707 C CA . ALA A 1 92 ? 6.357 -0.276 -10.979 1.00 93.75 92 ALA A CA 1
ATOM 708 C C . ALA A 1 92 ? 6.140 1.202 -11.330 1.00 93.75 92 ALA A C 1
ATOM 710 O O . ALA A 1 92 ? 6.629 1.697 -12.348 1.00 93.75 92 ALA A O 1
ATOM 711 N N . ILE A 1 93 ? 5.417 1.909 -10.472 1.00 92.94 93 ILE A N 1
ATOM 712 C CA . ILE A 1 93 ? 5.114 3.334 -10.589 1.00 92.94 93 ILE A CA 1
ATOM 713 C C . ILE A 1 93 ? 5.443 4.050 -9.279 1.00 92.94 93 ILE A C 1
ATOM 715 O O . ILE A 1 93 ? 5.287 3.490 -8.192 1.00 92.94 93 ILE A O 1
ATOM 719 N N . THR A 1 94 ? 5.901 5.291 -9.386 1.00 92.50 94 THR A N 1
ATOM 720 C CA . THR A 1 94 ? 6.107 6.207 -8.258 1.00 92.50 94 THR A CA 1
ATOM 721 C C . THR A 1 94 ? 5.965 7.657 -8.740 1.00 92.50 94 THR A C 1
ATOM 723 O O . THR A 1 94 ? 5.780 7.908 -9.935 1.00 92.50 94 THR A O 1
ATOM 726 N N . ALA A 1 95 ? 6.043 8.623 -7.828 1.00 90.75 95 ALA A N 1
ATOM 727 C CA . ALA A 1 95 ? 6.025 10.039 -8.174 1.00 90.75 95 ALA A CA 1
ATOM 728 C C . ALA A 1 95 ? 7.403 10.514 -8.666 1.00 90.75 95 ALA A C 1
ATOM 730 O O . ALA A 1 95 ? 8.446 10.052 -8.193 1.00 90.75 95 ALA A O 1
ATOM 731 N N . THR A 1 96 ? 7.432 11.454 -9.611 1.00 89.69 96 THR A N 1
ATOM 732 C CA . THR A 1 96 ? 8.680 11.963 -10.205 1.00 89.69 96 THR A CA 1
ATOM 733 C C . THR A 1 96 ? 9.572 12.623 -9.152 1.00 89.69 96 THR A C 1
ATOM 735 O O . THR A 1 96 ? 10.790 12.418 -9.165 1.00 89.69 96 THR A O 1
ATOM 738 N N . HIS A 1 97 ? 8.982 13.351 -8.197 1.00 87.75 97 HIS A N 1
ATOM 739 C CA . HIS A 1 97 ? 9.720 14.025 -7.123 1.00 87.75 97 HIS A CA 1
ATOM 740 C C . HIS A 1 97 ? 10.320 13.079 -6.064 1.00 87.75 97 HIS A C 1
ATOM 742 O O . HIS A 1 97 ? 11.134 13.524 -5.250 1.00 87.75 97 HIS A O 1
ATOM 748 N N . VAL A 1 98 ? 9.985 11.782 -6.074 1.00 85.31 98 VAL A N 1
ATOM 749 C CA . VAL A 1 98 ? 10.620 10.775 -5.208 1.00 85.31 98 VAL A CA 1
ATOM 750 C C . VAL A 1 98 ? 12.023 10.490 -5.744 1.00 85.31 98 VAL A C 1
ATOM 752 O O . VAL A 1 98 ? 12.237 9.642 -6.612 1.00 85.31 98 VAL A O 1
ATOM 755 N N . LYS A 1 99 ? 13.004 11.253 -5.250 1.00 75.62 99 LYS A N 1
ATOM 756 C CA . LYS A 1 99 ? 14.406 11.174 -5.698 1.00 75.62 99 LYS A CA 1
ATOM 757 C C . LYS A 1 99 ? 15.121 9.915 -5.211 1.00 75.62 99 LYS A C 1
ATOM 759 O O . LYS A 1 99 ? 16.031 9.435 -5.879 1.00 75.62 99 LYS A O 1
ATOM 764 N N . GLN A 1 100 ? 14.712 9.394 -4.056 1.00 73.00 100 GLN A N 1
ATOM 765 C CA . GLN A 1 100 ? 15.314 8.221 -3.439 1.00 73.00 100 GLN A CA 1
ATOM 766 C C . GLN A 1 100 ? 14.352 7.036 -3.531 1.00 73.00 100 GLN A C 1
ATOM 768 O O . GLN A 1 100 ? 13.415 6.896 -2.746 1.00 73.00 100 GLN A O 1
ATOM 773 N N . ILE A 1 101 ? 14.593 6.191 -4.528 1.00 71.44 101 ILE A N 1
ATOM 774 C CA . ILE A 1 101 ? 13.852 4.951 -4.767 1.00 71.44 101 ILE A CA 1
ATOM 775 C C . ILE A 1 101 ? 14.603 3.829 -4.048 1.00 71.44 101 ILE A C 1
ATOM 777 O O . ILE A 1 101 ? 15.224 2.967 -4.663 1.00 71.44 101 ILE A O 1
ATOM 781 N N . THR A 1 102 ? 14.632 3.914 -2.721 1.00 73.00 102 THR A N 1
ATOM 782 C CA . THR A 1 102 ? 15.389 2.981 -1.884 1.00 73.00 102 THR A CA 1
ATOM 783 C C . THR A 1 102 ? 14.563 2.591 -0.670 1.00 73.00 102 THR A C 1
ATOM 785 O O . THR A 1 102 ? 13.892 3.439 -0.077 1.00 73.00 102 THR A O 1
ATOM 788 N N . ASP A 1 103 ? 14.627 1.324 -0.270 1.00 71.06 103 ASP A N 1
ATOM 789 C CA . ASP A 1 103 ? 14.155 0.910 1.049 1.00 71.06 103 ASP A CA 1
ATOM 790 C C . ASP A 1 103 ? 15.049 1.578 2.116 1.00 71.06 103 ASP A C 1
ATOM 792 O O . ASP A 1 103 ? 16.281 1.482 2.017 1.00 71.06 103 ASP A O 1
ATOM 796 N N . PRO A 1 104 ? 14.461 2.273 3.111 1.00 65.06 104 PRO A N 1
ATOM 797 C CA . PRO A 1 104 ? 15.204 3.012 4.131 1.00 65.06 104 PRO A CA 1
ATOM 798 C C . PRO A 1 104 ? 16.120 2.125 4.986 1.00 65.06 104 PRO A C 1
ATOM 800 O O . PRO A 1 104 ? 17.063 2.635 5.582 1.00 65.06 104 PRO A O 1
ATOM 803 N N . ASN A 1 105 ? 15.887 0.811 5.023 1.00 64.81 105 ASN A N 1
ATOM 804 C CA . ASN A 1 105 ? 16.699 -0.148 5.772 1.00 64.81 105 ASN A CA 1
ATOM 805 C C . ASN A 1 105 ? 17.876 -0.715 4.959 1.00 64.81 105 ASN A C 1
ATOM 807 O O . ASN A 1 105 ? 18.604 -1.582 5.443 1.00 64.81 105 ASN A O 1
ATOM 811 N N . THR A 1 106 ? 18.076 -0.261 3.718 1.00 64.06 106 THR A N 1
ATOM 812 C CA . THR A 1 106 ? 19.185 -0.729 2.877 1.00 64.06 106 THR A CA 1
ATOM 813 C C . THR A 1 106 ? 20.462 0.028 3.236 1.00 64.06 106 THR A C 1
ATOM 815 O O . THR A 1 106 ? 20.652 1.171 2.825 1.00 64.06 106 THR A O 1
ATOM 818 N N . LEU A 1 107 ? 21.364 -0.625 3.972 1.00 55.75 107 LEU A N 1
ATOM 819 C CA . LEU A 1 107 ? 22.624 -0.037 4.453 1.00 55.75 107 LEU A CA 1
ATOM 820 C C . LEU A 1 107 ? 23.597 0.379 3.331 1.00 55.75 107 LEU A C 1
ATOM 822 O O . LEU A 1 107 ? 24.469 1.210 3.559 1.00 55.75 107 LEU A O 1
ATOM 826 N N . ASN A 1 108 ? 23.429 -0.152 2.113 1.00 56.59 108 ASN A N 1
ATOM 827 C CA . ASN A 1 108 ? 24.428 -0.021 1.045 1.00 56.59 108 ASN A CA 1
ATOM 828 C C . ASN A 1 108 ? 24.052 0.979 -0.065 1.00 56.59 108 ASN A C 1
ATOM 830 O O . ASN A 1 108 ? 24.758 1.077 -1.063 1.00 56.59 108 ASN A O 1
ATOM 834 N N . GLY A 1 109 ? 22.954 1.735 0.069 1.00 53.50 109 GLY A N 1
ATOM 835 C CA . GLY A 1 109 ? 22.645 2.847 -0.846 1.00 53.50 109 GLY A CA 1
ATOM 836 C C . GLY A 1 109 ? 22.377 2.469 -2.315 1.00 53.50 109 GLY A C 1
ATOM 837 O O . GLY A 1 109 ? 22.261 3.354 -3.159 1.00 53.50 109 GLY A O 1
ATOM 838 N N . GLU A 1 110 ? 22.225 1.186 -2.645 1.00 59.38 110 GLU A N 1
ATOM 839 C CA . GLU A 1 110 ? 22.171 0.687 -4.031 1.00 59.38 110 GLU A CA 1
ATOM 840 C C . GLU A 1 110 ? 20.859 0.973 -4.799 1.00 59.38 110 GLU A C 1
ATOM 842 O O . GLU A 1 110 ? 20.595 0.365 -5.836 1.00 59.38 110 GLU A O 1
ATOM 847 N N . GLY A 1 111 ? 20.019 1.910 -4.343 1.00 63.38 111 GLY A N 1
ATOM 848 C CA . GLY A 1 111 ? 18.764 2.244 -5.035 1.00 63.38 111 GLY A CA 1
ATOM 849 C C . GLY A 1 111 ? 17.825 1.040 -5.167 1.00 63.38 111 GLY A C 1
ATOM 850 O O . GLY A 1 111 ? 17.205 0.860 -6.213 1.00 63.38 111 GLY A O 1
ATOM 851 N N . GLN A 1 112 ? 17.802 0.171 -4.151 1.00 78.88 112 GLN A N 1
ATOM 852 C CA . GLN A 1 112 ? 17.013 -1.053 -4.148 1.00 78.88 112 GLN A CA 1
ATOM 853 C C . GLN A 1 112 ? 15.637 -0.821 -3.525 1.00 78.88 112 GLN A C 1
ATOM 855 O O . GLN A 1 112 ? 15.537 -0.252 -2.437 1.00 78.88 112 GLN A O 1
ATOM 860 N N . LEU A 1 113 ? 14.585 -1.317 -4.173 1.00 88.06 113 LEU A N 1
ATOM 861 C CA . LEU A 1 113 ? 13.262 -1.443 -3.561 1.00 88.06 113 LEU A CA 1
ATOM 862 C C . LEU A 1 113 ? 13.039 -2.858 -3.062 1.00 88.06 113 LEU A C 1
ATOM 864 O O . LEU A 1 113 ? 13.614 -3.816 -3.579 1.00 88.06 113 LEU A O 1
ATOM 868 N N . LYS A 1 114 ? 12.156 -2.976 -2.077 1.00 90.12 114 LYS A N 1
ATOM 869 C CA . LYS A 1 114 ? 11.799 -4.248 -1.475 1.00 90.12 114 LYS A CA 1
ATOM 870 C C . LYS A 1 114 ? 10.305 -4.495 -1.598 1.00 90.12 114 LYS A C 1
ATOM 872 O O . LYS A 1 114 ? 9.513 -3.602 -1.294 1.00 90.12 114 LYS A O 1
ATOM 877 N N . TRP A 1 115 ? 9.956 -5.711 -2.000 1.00 92.88 115 TRP A N 1
ATOM 878 C CA . TRP A 1 115 ? 8.622 -6.279 -1.835 1.00 92.88 115 TRP A CA 1
ATOM 879 C C . TRP A 1 115 ? 8.753 -7.596 -1.080 1.00 92.88 115 TRP A C 1
ATOM 881 O O . TRP A 1 115 ? 9.597 -8.428 -1.416 1.00 92.88 115 TRP A O 1
ATOM 891 N N . GLY A 1 116 ? 7.966 -7.765 -0.018 1.00 90.75 116 GLY A N 1
ATOM 892 C CA . GLY A 1 116 ? 8.088 -8.914 0.874 1.00 90.75 116 GLY A CA 1
ATOM 893 C C . GLY A 1 116 ? 9.526 -9.069 1.374 1.00 90.75 116 GLY A C 1
ATOM 894 O O . GLY A 1 116 ? 10.036 -8.203 2.089 1.00 90.75 116 GLY A O 1
ATOM 895 N N . ASN A 1 117 ? 10.184 -10.156 0.965 1.00 91.00 117 ASN A N 1
ATOM 896 C CA . ASN A 1 117 ? 11.569 -10.467 1.323 1.00 91.00 117 ASN A CA 1
ATOM 897 C C . ASN A 1 117 ? 12.579 -10.257 0.179 1.00 91.00 117 ASN A C 1
ATOM 899 O O . ASN A 1 117 ? 13.777 -10.425 0.409 1.00 91.00 117 ASN A O 1
ATOM 903 N N . SER A 1 118 ? 12.137 -9.860 -1.016 1.00 91.12 118 SER A N 1
ATOM 904 C CA . SER A 1 118 ? 13.001 -9.716 -2.191 1.00 91.12 118 SER A CA 1
ATOM 905 C C . SER A 1 118 ? 13.451 -8.280 -2.417 1.00 91.12 118 SER A C 1
ATOM 907 O O . SER A 1 118 ? 12.655 -7.342 -2.358 1.00 91.12 118 SER A O 1
ATOM 909 N N . TYR A 1 119 ? 14.736 -8.123 -2.739 1.00 90.06 119 TYR A N 1
ATOM 910 C CA . TYR A 1 119 ? 15.318 -6.855 -3.174 1.00 90.06 119 TYR A CA 1
ATOM 911 C C . TYR A 1 119 ? 15.402 -6.784 -4.698 1.00 90.06 119 TYR A C 1
ATOM 913 O O . TYR A 1 119 ? 15.898 -7.696 -5.371 1.00 90.06 119 TYR A O 1
ATOM 921 N N . TYR A 1 120 ? 14.973 -5.646 -5.227 1.00 90.12 120 TYR A N 1
ATOM 922 C CA . TYR A 1 120 ? 14.986 -5.307 -6.637 1.00 90.12 120 TYR A CA 1
ATOM 923 C C . TYR A 1 120 ? 15.964 -4.165 -6.844 1.00 90.12 120 TYR A C 1
ATOM 925 O O . TYR A 1 120 ? 15.816 -3.106 -6.240 1.00 90.12 120 TYR A O 1
ATOM 933 N N . GLY A 1 121 ? 16.981 -4.409 -7.674 1.00 87.75 121 GLY A N 1
ATOM 934 C CA . GLY A 1 121 ? 18.050 -3.451 -7.949 1.00 87.75 121 GLY A CA 1
ATOM 935 C C . GLY A 1 121 ? 17.548 -2.148 -8.567 1.00 87.75 121 GLY A C 1
ATOM 936 O O . GLY A 1 121 ? 16.383 -2.034 -8.946 1.00 87.75 121 GLY A O 1
ATOM 937 N N . ARG A 1 122 ? 18.450 -1.176 -8.727 1.00 87.88 122 ARG A N 1
ATOM 938 C CA . ARG A 1 122 ? 18.107 0.134 -9.285 1.00 87.88 122 ARG A CA 1
ATOM 939 C C . ARG A 1 122 ? 17.352 0.015 -10.623 1.00 87.88 122 ARG A C 1
ATOM 941 O O . ARG A 1 122 ? 17.898 -0.554 -11.575 1.00 87.88 122 ARG A O 1
ATOM 948 N N . PRO A 1 123 ? 16.123 0.550 -10.726 1.00 90.12 123 PRO A N 1
ATOM 949 C CA . PRO A 1 123 ? 15.349 0.474 -11.954 1.00 90.12 123 PRO A CA 1
ATOM 950 C C . PRO A 1 123 ? 15.838 1.486 -12.993 1.00 90.12 123 PRO A C 1
ATOM 952 O O . PRO A 1 123 ? 16.442 2.510 -12.670 1.00 90.12 123 PRO A O 1
ATOM 955 N N . LYS A 1 124 ? 15.500 1.236 -14.260 1.00 92.25 124 LYS A N 1
ATOM 956 C CA . LYS A 1 124 ? 15.454 2.294 -15.275 1.00 92.25 124 LYS A CA 1
ATOM 957 C C . LYS A 1 124 ? 14.197 3.132 -15.050 1.00 92.25 124 LYS A C 1
ATOM 959 O O . LYS A 1 124 ? 13.116 2.567 -14.888 1.00 92.25 124 LYS A O 1
ATOM 964 N N . GLU A 1 125 ? 14.343 4.450 -15.054 1.00 91.62 125 GLU A N 1
ATOM 965 C CA . GLU A 1 125 ? 13.258 5.397 -14.785 1.00 91.62 125 GLU A CA 1
ATOM 966 C C . GLU A 1 125 ? 12.759 6.032 -16.088 1.00 91.62 125 GLU A C 1
ATOM 968 O O . GLU A 1 125 ? 13.554 6.466 -16.921 1.00 91.62 125 GLU A O 1
ATOM 973 N N . TYR A 1 126 ? 11.439 6.100 -16.253 1.00 90.50 126 TYR A N 1
ATOM 974 C CA . TYR A 1 126 ? 10.766 6.719 -17.393 1.00 90.50 126 TYR A CA 1
ATOM 975 C C . TYR A 1 126 ? 9.763 7.747 -16.869 1.00 90.50 126 TYR A C 1
ATOM 977 O O . TYR A 1 126 ? 8.676 7.394 -16.411 1.00 90.50 126 TYR A O 1
ATOM 985 N N . SER A 1 127 ? 10.144 9.023 -16.888 1.00 84.12 127 SER A N 1
ATOM 986 C CA . SER A 1 127 ? 9.276 10.129 -16.476 1.00 84.12 127 SER A CA 1
ATOM 987 C C . SER A 1 127 ? 8.331 10.539 -17.599 1.00 84.12 127 SER A C 1
ATOM 989 O O . SER A 1 127 ? 8.724 10.563 -18.766 1.00 84.12 127 SER A O 1
ATOM 991 N N . ASN A 1 128 ? 7.108 10.925 -17.246 1.00 75.25 128 ASN A N 1
ATOM 992 C CA . ASN A 1 128 ? 6.208 11.591 -18.180 1.00 75.25 128 ASN A CA 1
ATOM 993 C C . ASN A 1 128 ? 6.414 13.115 -18.101 1.00 75.25 128 ASN A C 1
ATOM 995 O O . ASN A 1 128 ? 6.404 13.689 -17.012 1.00 75.25 128 ASN A O 1
ATOM 999 N N . ASN A 1 129 ? 6.626 13.776 -19.241 1.00 72.44 129 ASN A N 1
ATOM 1000 C CA . ASN A 1 129 ? 6.917 15.209 -19.291 1.00 72.44 129 ASN A CA 1
ATOM 1001 C C . ASN A 1 129 ? 5.688 16.020 -18.847 1.00 72.44 129 ASN A C 1
ATOM 1003 O O . ASN A 1 129 ? 4.728 16.162 -19.598 1.00 72.44 129 ASN A O 1
ATOM 1007 N N . GLY A 1 130 ? 5.740 16.563 -17.627 1.00 80.25 130 GLY A N 1
ATOM 1008 C CA . GLY A 1 130 ? 4.724 17.465 -17.070 1.00 80.25 130 GLY A CA 1
ATOM 1009 C C . GLY A 1 130 ? 3.804 16.853 -16.009 1.00 80.25 130 GLY A C 1
ATOM 1010 O O . GLY A 1 130 ? 3.056 17.595 -15.378 1.00 80.25 130 GLY A O 1
ATOM 1011 N N . LEU A 1 131 ? 3.878 15.539 -15.764 1.00 85.19 131 LEU A N 1
ATOM 1012 C CA . LEU A 1 131 ? 3.163 14.880 -14.666 1.00 85.19 131 LEU A CA 1
ATOM 1013 C C . LEU A 1 131 ? 4.140 14.427 -13.580 1.00 85.19 131 LEU A C 1
ATOM 1015 O O . LEU A 1 131 ? 5.257 13.988 -13.860 1.00 85.19 131 LEU A O 1
ATOM 1019 N N . ASP A 1 132 ? 3.698 14.472 -12.325 1.00 89.62 132 ASP A N 1
ATOM 1020 C CA . ASP A 1 132 ? 4.459 13.949 -11.186 1.00 89.62 132 ASP A CA 1
ATOM 1021 C C . ASP A 1 132 ? 4.314 12.423 -11.068 1.00 89.62 132 ASP A C 1
ATOM 1023 O O . ASP A 1 132 ? 3.937 11.872 -10.039 1.00 89.62 132 ASP A O 1
ATOM 1027 N N . VAL A 1 133 ? 4.578 11.735 -12.178 1.00 90.06 133 VAL A N 1
ATOM 1028 C CA . VAL A 1 133 ? 4.496 10.285 -12.325 1.00 90.06 133 VAL A CA 1
ATOM 1029 C C . VAL A 1 133 ? 5.689 9.798 -13.141 1.00 90.06 133 VAL A C 1
ATOM 1031 O O . VAL A 1 133 ? 5.946 10.281 -14.249 1.00 90.06 133 VAL A O 1
ATOM 1034 N N . LYS A 1 134 ? 6.377 8.779 -12.624 1.00 91.50 134 LYS A N 1
ATOM 1035 C CA . LYS A 1 134 ? 7.410 8.040 -13.349 1.00 91.50 134 LYS A CA 1
ATOM 1036 C C . LYS A 1 134 ? 7.210 6.536 -13.225 1.00 91.50 134 LYS A C 1
ATOM 1038 O O . LYS A 1 134 ? 6.816 6.015 -12.180 1.00 91.50 134 LYS A O 1
ATOM 1043 N N . PHE A 1 135 ? 7.528 5.840 -14.306 1.00 93.19 135 PHE A N 1
ATOM 1044 C CA . PHE A 1 135 ? 7.535 4.388 -14.365 1.00 93.19 135 PHE A CA 1
ATOM 1045 C C . PHE A 1 135 ? 8.938 3.857 -14.105 1.00 93.19 135 PHE A C 1
ATOM 1047 O O . PHE A 1 135 ? 9.938 4.438 -14.529 1.00 93.19 135 PHE A O 1
ATOM 1054 N N . LEU A 1 136 ? 8.999 2.726 -13.420 1.00 92.88 136 LEU A N 1
ATOM 1055 C CA . LEU A 1 136 ? 10.216 2.035 -13.034 1.00 92.88 136 LEU A CA 1
ATOM 1056 C C . LEU A 1 136 ? 10.254 0.692 -13.753 1.00 92.88 136 LEU A C 1
ATOM 1058 O O . LEU A 1 136 ? 9.269 -0.045 -13.733 1.00 92.88 136 LEU A O 1
ATOM 1062 N N . ARG A 1 137 ? 11.390 0.362 -14.366 1.00 94.00 137 ARG A N 1
ATOM 1063 C CA . ARG A 1 137 ? 11.634 -0.949 -14.970 1.00 94.00 137 ARG A CA 1
ATOM 1064 C C . ARG A 1 137 ? 12.820 -1.635 -14.309 1.00 94.00 137 ARG A C 1
ATOM 1066 O O . ARG A 1 137 ? 13.959 -1.188 -14.452 1.00 94.00 137 ARG A O 1
ATOM 1073 N N . PHE A 1 138 ? 12.552 -2.754 -13.655 1.00 92.56 138 PHE A N 1
ATOM 1074 C CA . PHE A 1 138 ? 13.547 -3.583 -12.987 1.00 92.56 138 PHE A CA 1
ATOM 1075 C C . PHE A 1 138 ? 14.188 -4.597 -13.940 1.00 92.56 138 PHE A C 1
ATOM 1077 O O . PHE A 1 138 ? 13.671 -4.915 -15.017 1.00 92.56 138 PHE A O 1
ATOM 1084 N N . ASN A 1 139 ? 15.338 -5.127 -13.530 1.00 92.12 139 ASN A N 1
ATOM 1085 C CA . ASN A 1 139 ? 16.012 -6.241 -14.200 1.00 92.12 139 ASN A CA 1
ATOM 1086 C C . ASN A 1 139 ? 15.423 -7.615 -13.829 1.00 92.12 139 ASN A C 1
ATOM 1088 O O . ASN A 1 139 ? 15.679 -8.586 -14.534 1.00 92.12 139 ASN A O 1
ATOM 1092 N N . LYS A 1 140 ? 14.636 -7.695 -12.750 1.00 93.44 140 LYS A N 1
ATOM 1093 C CA . LYS A 1 140 ? 13.952 -8.903 -12.271 1.00 93.44 140 LYS A CA 1
ATOM 1094 C C . LYS A 1 140 ? 12.443 -8.687 -12.249 1.00 93.44 140 LYS A C 1
ATOM 1096 O O . LYS A 1 140 ? 11.989 -7.554 -12.089 1.00 93.44 140 LYS A O 1
ATOM 1101 N N . TYR A 1 141 ? 11.679 -9.762 -12.420 1.00 94.81 141 TYR A N 1
ATOM 1102 C CA . TYR A 1 141 ? 10.230 -9.729 -12.220 1.00 94.81 141 TYR A CA 1
ATOM 1103 C C . TYR A 1 141 ? 9.923 -9.622 -10.737 1.00 94.81 141 TYR A C 1
ATOM 1105 O O . TYR A 1 141 ? 10.485 -10.384 -9.956 1.00 94.81 141 TYR A O 1
ATOM 1113 N N . ILE A 1 142 ? 9.048 -8.685 -10.387 1.00 94.25 142 ILE A N 1
ATOM 1114 C CA . ILE A 1 142 ? 8.458 -8.580 -9.063 1.00 94.25 142 ILE A CA 1
ATOM 1115 C C . ILE A 1 142 ? 7.492 -9.753 -8.923 1.00 94.25 142 ILE A C 1
ATOM 1117 O O . ILE A 1 142 ? 6.563 -9.883 -9.721 1.00 94.25 142 ILE A O 1
ATOM 1121 N N . VAL A 1 143 ? 7.793 -10.653 -7.988 1.00 94.44 143 VAL A N 1
ATOM 1122 C CA . VAL A 1 143 ? 7.034 -11.897 -7.771 1.00 94.44 143 VAL A CA 1
ATOM 1123 C C . VAL A 1 143 ? 6.082 -11.805 -6.584 1.00 94.44 143 VAL A C 1
ATOM 1125 O O . VAL A 1 143 ? 5.234 -12.675 -6.417 1.00 94.44 143 VAL A O 1
ATOM 1128 N N . GLU A 1 144 ? 6.225 -10.778 -5.750 1.00 93.88 144 GLU A N 1
ATOM 1129 C CA . GLU A 1 144 ? 5.323 -10.513 -4.640 1.00 93.88 144 GLU A CA 1
ATOM 1130 C C . GLU A 1 144 ? 4.196 -9.562 -5.041 1.00 93.88 144 GLU A C 1
ATOM 1132 O O . GLU A 1 144 ? 4.406 -8.580 -5.755 1.00 93.88 144 GLU A O 1
ATOM 1137 N N . GLY A 1 145 ? 3.032 -9.815 -4.452 1.00 86.75 145 GLY A N 1
ATOM 1138 C CA . GLY A 1 145 ? 1.870 -8.949 -4.534 1.00 86.75 145 GLY A CA 1
ATOM 1139 C C . GLY A 1 145 ? 1.004 -9.183 -5.766 1.00 86.75 145 GLY A C 1
ATOM 1140 O O . GLY A 1 145 ? 1.486 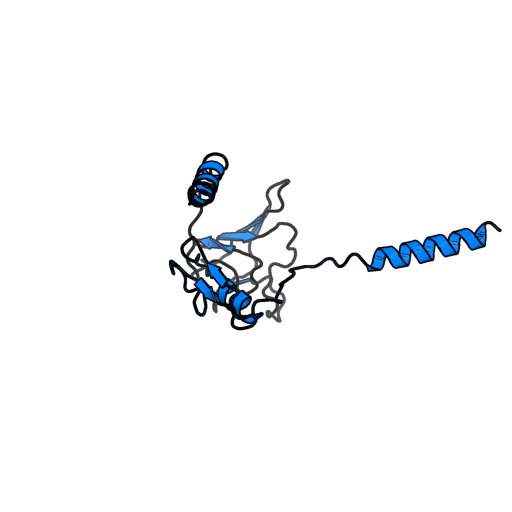-9.505 -6.850 1.00 86.75 145 GLY A O 1
ATOM 1141 N N . GLU A 1 146 ? -0.296 -9.002 -5.579 1.00 81.06 146 GLU A N 1
ATOM 1142 C CA . GLU A 1 146 ? -1.283 -9.061 -6.648 1.00 81.06 146 GLU A CA 1
ATOM 1143 C C . GLU A 1 146 ? -1.394 -7.691 -7.312 1.00 81.06 146 GLU A C 1
ATOM 1145 O O . GLU A 1 146 ? -1.563 -6.663 -6.654 1.00 81.06 146 GLU A O 1
ATOM 1150 N N . THR A 1 147 ? -1.298 -7.662 -8.639 1.00 79.62 147 THR A N 1
ATOM 1151 C CA . THR A 1 147 ? -1.396 -6.423 -9.414 1.00 79.62 147 THR A CA 1
ATOM 1152 C C . THR A 1 147 ? -2.592 -6.490 -10.345 1.00 79.62 147 THR A C 1
ATOM 1154 O O . THR A 1 147 ? -2.571 -7.228 -11.329 1.00 79.62 147 THR A O 1
ATOM 1157 N N . GLU A 1 148 ? -3.602 -5.668 -10.081 1.00 70.88 148 GLU A N 1
ATOM 1158 C CA . GLU A 1 148 ? -4.714 -5.445 -11.000 1.00 70.88 148 GLU A CA 1
ATOM 1159 C C . GLU A 1 148 ? -4.611 -4.030 -11.577 1.00 70.88 148 GLU A C 1
ATOM 1161 O O . GLU A 1 148 ? -4.693 -3.027 -10.864 1.00 70.88 148 GLU A O 1
ATOM 1166 N N . LEU A 1 149 ? -4.384 -3.933 -12.889 1.00 66.75 149 LEU A N 1
ATOM 1167 C CA . LEU A 1 149 ? -4.343 -2.642 -13.566 1.00 66.75 149 LEU A CA 1
ATOM 1168 C C . LEU A 1 149 ? -5.768 -2.124 -13.741 1.00 66.75 149 LEU A C 1
ATOM 1170 O O . LEU A 1 149 ? -6.491 -2.551 -14.641 1.00 66.75 149 LEU A O 1
ATOM 1174 N N . LEU A 1 150 ? -6.145 -1.144 -12.922 1.00 63.84 150 LEU A N 1
ATOM 1175 C CA . LEU A 1 150 ? -7.340 -0.353 -13.180 1.00 63.84 150 LEU A CA 1
ATOM 1176 C C . LEU A 1 150 ? -7.161 0.425 -14.490 1.00 63.84 150 LEU A C 1
ATOM 1178 O O . LEU A 1 150 ? -6.414 1.403 -14.565 1.00 63.84 150 LEU A O 1
ATOM 1182 N N . MET A 1 151 ? -7.873 0.005 -15.536 1.00 52.19 151 MET A N 1
ATOM 1183 C CA . MET A 1 151 ? -7.992 0.778 -16.769 1.00 52.19 151 MET A CA 1
ATOM 1184 C C . MET A 1 151 ? -8.955 1.946 -16.545 1.00 52.19 151 MET A C 1
ATOM 1186 O O . MET A 1 151 ? -10.173 1.810 -16.653 1.00 52.19 151 MET A O 1
ATOM 1190 N N . LEU A 1 152 ? -8.401 3.109 -16.205 1.00 51.72 152 LEU A N 1
ATOM 1191 C CA . LEU A 1 152 ? -9.172 4.322 -15.950 1.00 51.72 152 LEU A CA 1
ATOM 1192 C C . LEU A 1 152 ? -9.617 4.960 -17.278 1.00 51.72 152 LEU A C 1
ATOM 1194 O O . LEU A 1 152 ? -8.836 5.628 -17.954 1.00 51.72 152 LEU A O 1
ATOM 1198 N N . ASN A 1 153 ? -10.898 4.823 -17.632 1.00 53.50 153 ASN A N 1
ATOM 1199 C CA . ASN A 1 153 ? -11.571 5.841 -18.440 1.00 53.50 153 ASN A CA 1
ATOM 1200 C C . ASN A 1 153 ? -12.155 6.872 -17.466 1.00 53.50 153 ASN A C 1
ATOM 1202 O O . ASN A 1 153 ? -13.177 6.618 -16.827 1.00 53.50 153 ASN A O 1
ATOM 1206 N N . CYS A 1 154 ? -11.484 8.021 -17.353 1.00 52.62 154 CYS A N 1
ATOM 1207 C CA . CYS A 1 154 ? -11.769 9.067 -16.366 1.00 52.62 154 CYS A CA 1
ATOM 1208 C C . CYS A 1 154 ? -13.246 9.526 -16.357 1.00 52.62 154 CYS A C 1
ATOM 1210 O O . CYS A 1 154 ? -13.783 9.851 -15.301 1.00 52.62 154 CYS A O 1
ATOM 1212 N N . GLN A 1 155 ? -13.943 9.479 -17.500 1.00 50.84 155 GLN A N 1
ATOM 1213 C CA . GLN A 1 155 ? -15.345 9.902 -17.606 1.00 50.84 155 GLN A CA 1
ATOM 1214 C C . GLN A 1 155 ? -16.336 8.878 -17.033 1.00 50.84 155 GLN A C 1
ATOM 1216 O O . GLN A 1 155 ? -17.277 9.246 -16.337 1.00 50.84 155 GLN A O 1
ATOM 1221 N N . LYS A 1 156 ? -16.126 7.583 -17.297 1.00 52.69 156 LYS A N 1
ATOM 1222 C CA . LYS A 1 156 ? -17.084 6.522 -16.925 1.00 52.69 156 LYS A CA 1
ATOM 1223 C C . LYS A 1 156 ? -17.087 6.212 -15.425 1.00 52.69 156 LYS A C 1
ATOM 1225 O O . LYS A 1 156 ? -18.041 5.638 -14.907 1.00 52.69 156 LYS A O 1
ATOM 1230 N N . GLN A 1 157 ? -16.021 6.578 -14.719 1.00 56.50 157 GLN A N 1
ATOM 1231 C CA . GLN A 1 157 ? -15.811 6.160 -13.336 1.00 56.50 157 GLN A CA 1
ATOM 1232 C C . GLN A 1 157 ? -16.329 7.158 -12.300 1.00 56.50 157 GLN A C 1
ATOM 1234 O O . GLN A 1 157 ? -16.768 6.733 -11.235 1.00 56.50 157 GLN A O 1
ATOM 1239 N N . VAL A 1 158 ? -16.370 8.458 -12.618 1.00 57.09 158 VAL A N 1
ATOM 1240 C CA . VAL A 1 158 ? -17.052 9.449 -11.765 1.00 57.09 158 VAL A CA 1
ATOM 1241 C C . VAL A 1 158 ? -18.534 9.099 -11.653 1.00 57.09 158 VAL A C 1
ATOM 1243 O O . VAL A 1 158 ? -19.083 9.124 -10.556 1.00 57.09 158 VAL A O 1
ATOM 1246 N N . GLU A 1 159 ? -19.163 8.682 -12.753 1.00 54.03 159 GLU A N 1
ATOM 1247 C CA . GLU A 1 159 ? -20.551 8.214 -12.751 1.00 54.03 159 GLU A CA 1
ATOM 1248 C C . GLU A 1 159 ? -20.716 6.914 -11.950 1.00 54.03 159 GLU A C 1
ATOM 1250 O O . GLU A 1 159 ? -21.606 6.837 -11.108 1.00 54.03 159 GLU A O 1
ATOM 1255 N N . ALA A 1 160 ? -19.827 5.927 -12.116 1.00 54.59 160 ALA A N 1
ATOM 1256 C CA . ALA A 1 160 ? -19.899 4.660 -11.381 1.00 54.59 160 ALA A CA 1
ATOM 1257 C C . ALA A 1 160 ? -19.672 4.815 -9.859 1.00 54.59 160 ALA A C 1
ATOM 1259 O O . ALA A 1 160 ? -20.418 4.244 -9.059 1.00 54.59 160 ALA A O 1
ATOM 1260 N N . ILE A 1 161 ? -18.681 5.618 -9.452 1.00 58.78 161 ILE A N 1
ATOM 1261 C CA . ILE A 1 161 ? -18.341 5.881 -8.044 1.00 58.78 161 ILE A CA 1
ATOM 1262 C C . ILE A 1 161 ? -19.400 6.787 -7.392 1.00 58.78 161 ILE A C 1
ATOM 1264 O O . ILE A 1 161 ? -19.844 6.521 -6.274 1.00 58.78 161 ILE A O 1
ATOM 1268 N N . SER A 1 162 ? -19.868 7.826 -8.093 1.00 55.16 162 SER A N 1
ATOM 1269 C CA . SER A 1 162 ? -20.893 8.751 -7.584 1.00 55.16 162 SER A CA 1
ATOM 1270 C C . SER A 1 162 ? -22.280 8.101 -7.491 1.00 55.16 162 SER A C 1
ATOM 1272 O O . SER A 1 162 ? -23.018 8.353 -6.535 1.00 55.16 162 SER A O 1
ATOM 1274 N N . TYR A 1 163 ? -22.632 7.205 -8.420 1.00 50.97 163 TYR A N 1
ATOM 1275 C CA . TYR A 1 163 ? -23.900 6.469 -8.390 1.00 50.97 163 TYR A CA 1
ATOM 1276 C C . TYR A 1 163 ? -24.004 5.529 -7.177 1.00 50.97 163 TYR A C 1
ATOM 1278 O O . TYR A 1 163 ? -25.060 5.463 -6.544 1.00 50.97 163 TYR A O 1
ATOM 1286 N N . HIS A 1 164 ? -22.909 4.863 -6.787 1.00 52.44 164 HIS A N 1
ATOM 1287 C CA . HIS A 1 164 ? -22.884 4.016 -5.585 1.00 52.44 164 HIS A CA 1
ATOM 1288 C C . HIS A 1 164 ? -22.992 4.819 -4.278 1.00 52.44 164 HIS A C 1
ATOM 1290 O O . HIS A 1 164 ? -23.672 4.384 -3.349 1.00 52.44 164 HIS A O 1
ATOM 1296 N N . LEU A 1 165 ? -22.390 6.010 -4.213 1.00 53.75 165 LEU A N 1
ATOM 1297 C CA . LEU A 1 165 ? -22.437 6.867 -3.022 1.00 53.75 165 LEU A CA 1
ATOM 1298 C C . LEU A 1 165 ? -23.785 7.598 -2.855 1.00 53.75 165 LEU A C 1
ATOM 1300 O O . LEU A 1 165 ? -24.251 7.770 -1.730 1.00 53.75 165 LEU A O 1
ATOM 1304 N N . ASN A 1 166 ? -24.451 7.999 -3.947 1.00 47.12 166 ASN A N 1
ATOM 1305 C CA . ASN A 1 166 ? -25.715 8.750 -3.882 1.00 47.12 166 ASN A CA 1
ATOM 1306 C C . ASN A 1 166 ? -26.965 7.883 -3.670 1.00 47.12 166 ASN A C 1
ATOM 1308 O O . ASN A 1 166 ? -27.928 8.356 -3.064 1.00 47.12 166 ASN A O 1
ATOM 1312 N N . LYS A 1 167 ? -26.975 6.614 -4.101 1.0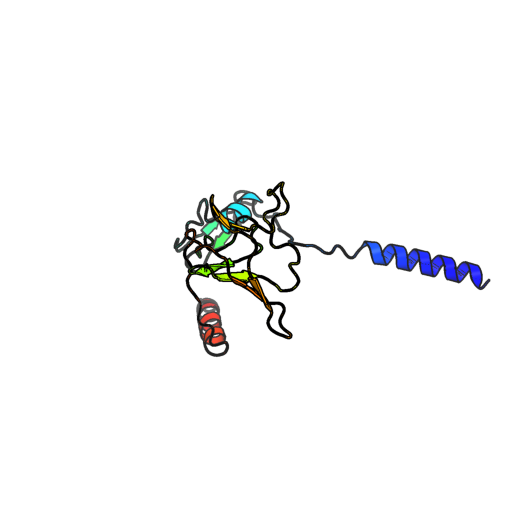0 46.38 167 LYS A N 1
ATOM 1313 C CA . LYS A 1 167 ? -28.144 5.733 -3.910 1.00 46.38 167 LYS A CA 1
ATOM 1314 C C . LYS A 1 167 ? -28.441 5.445 -2.428 1.00 46.38 167 LYS A C 1
ATOM 1316 O O . LYS A 1 167 ? -29.592 5.207 -2.082 1.00 46.38 167 LYS A O 1
ATOM 1321 N N . LYS A 1 168 ? -27.436 5.523 -1.545 1.00 47.78 168 LYS A N 1
ATOM 1322 C CA . LYS A 1 168 ? -27.572 5.269 -0.097 1.00 47.78 168 LYS A CA 1
ATOM 1323 C C . LYS A 1 168 ? -27.857 6.508 0.768 1.00 47.78 168 LYS A C 1
ATOM 1325 O O . LYS A 1 168 ? -28.083 6.348 1.958 1.00 47.78 168 LYS A O 1
ATOM 1330 N N . LYS A 1 169 ? -27.918 7.726 0.204 1.00 41.19 169 LYS A N 1
ATOM 1331 C CA . LYS A 1 169 ? -28.423 8.923 0.922 1.00 41.19 169 LYS A CA 1
ATOM 1332 C C . LYS A 1 169 ? -29.957 9.038 0.939 1.00 41.19 169 LYS A C 1
ATOM 1334 O O . LYS A 1 169 ? -30.483 10.002 1.484 1.00 41.19 169 LYS A O 1
ATOM 1339 N N . ARG A 1 170 ? -30.675 8.091 0.324 1.00 34.00 170 ARG A N 1
ATOM 1340 C CA . ARG A 1 170 ? -32.142 7.991 0.367 1.00 34.00 170 ARG A CA 1
ATOM 1341 C C . ARG A 1 170 ? -32.576 6.697 1.054 1.00 34.00 170 ARG A C 1
ATOM 1343 O O . ARG A 1 170 ? -33.077 5.814 0.366 1.00 34.00 170 ARG A O 1
ATOM 1350 N N . ILE A 1 171 ? -32.369 6.596 2.366 1.00 34.94 171 ILE A N 1
ATOM 1351 C CA . ILE A 1 171 ? -33.248 5.892 3.319 1.00 34.94 171 ILE A CA 1
ATOM 1352 C C . ILE A 1 171 ? -33.108 6.612 4.658 1.00 34.94 171 ILE A C 1
ATOM 1354 O O . ILE A 1 171 ? -31.946 6.901 5.021 1.00 34.94 171 ILE A O 1
#

Organism: NCBI:txid37372

Radius of gyration: 22.24 Å; Cα contacts (8 Å, |Δi|>4): 232; chains: 1; bounding box: 58×68×42 Å

Mean predicted aligned error: 12.36 Å

Nearest PDB structures (foldseek):
  3sze-assembly1_A  TM=7.878E-01  e=2.994E-08  Escherichia coli O157:H7 str. EDL933
  4om9-assembly1_A  TM=7.547E-01  e=2.789E-06  Escherichia coli 042
  5j44-assembly2_B  TM=7.957E-01  e=4.672E-05  Shigella flexneri
  2yh6-assembly1_C  TM=2.130E-01  e=9.810E+00  Escherichia coli BL21(DE3)

Foldseek 3Di:
DPVVVVVVVVVVVVVVVVPPPPPPDDDDPQQAHPVVVVCLLQCHDQNPAQRAQRKAQGPNHHPDIDTDHGGRHWNQQAWPVRQWGHQWFQKIKGFQPCPQCDDPPPPPSQSWIHRDHDTFGNFDWADDPPGRMIMTGTPGTDPIDDHDDDPDPPVVVCCVVVVSVVVVVPD

Secondary structure (DSSP, 8-state):
-HHHHHHHHHHHHHHHHTT----SS----SSS-HHHHHHHHTT-GGG-TT--SEEEE-SSSTT-EEEE-SPPPP-TTB-TTSS-EEEETTEEEE-TT----S-TT-TT----EEETTEEEPPPEEEE-TTSS-EEEE-SS---SS--------HHHHHHHHHHHHHGGG--

Sequence (171 aa):
MLQKKKWIAVALAGYLGVMTSLKAQDIRNEHFFYRDFLDFGQNKGVFSAGAQNVILHSSKAPGVSVDFQSPIIDQSARSNNGNSTALGRNFAITATHVKQITDPNTLNGEGQLKWGNSYYGRPKEYSNNGLDVKFLRFNKYIVEGETELLMLNCQKQVEAISYHLNKKKRI